Protein AF-A0A0K1DC33-F1 (afdb_monomer_lite)

Radius of gyration: 19.15 Å; chains: 1; bounding box: 40×70×44 Å

Organism: Pseudo-nitzs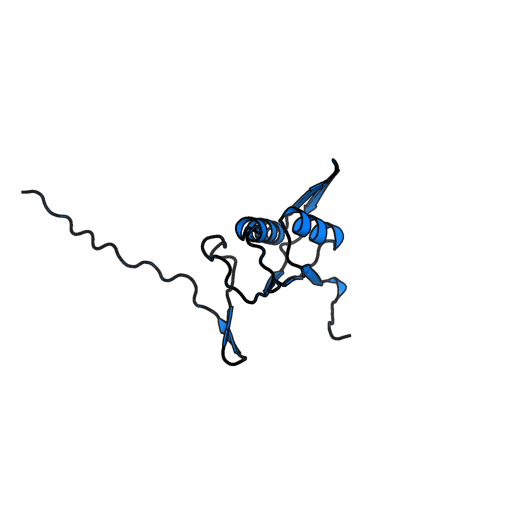chia multiseries (NCBI:txid37319)

Foldseek 3Di:
DPDPCPLQEAEEEDDFLLRLLVSDVVSDHHQEYEYEDDPPPDPPHDLLRVQVSVVCLQVQWGWHDDPNDIDIGGDDRHHYHYDYPDDRDCVSHDPVRDFDWDQDPNDTHTDPDDDDPPDDPPPPPPDD

Structure (mmCIF, N/CA/C/O backbone):
data_AF-A0A0K1DC33-F1
#
_entry.id   AF-A0A0K1DC33-F1
#
loop_
_atom_site.group_PDB
_atom_site.id
_atom_site.type_symbol
_atom_site.label_atom_id
_atom_site.label_alt_id
_atom_site.label_comp_id
_atom_site.label_asym_id
_atom_site.label_entity_id
_atom_site.label_seq_id
_atom_site.pdbx_PDB_ins_code
_atom_site.Cartn_x
_atom_site.Cartn_y
_atom_site.Cartn_z
_atom_site.occupancy
_atom_site.B_iso_or_equiv
_atom_site.auth_seq_id
_atom_site.auth_comp_id
_atom_site.auth_asym_id
_atom_site.auth_atom_id
_atom_site.pdbx_PDB_model_num
ATOM 1 N N . MET A 1 1 ? -14.132 -21.554 -8.155 1.00 49.12 1 MET A N 1
ATOM 2 C CA . MET A 1 1 ? -13.084 -20.615 -7.694 1.00 49.12 1 MET A CA 1
ATOM 3 C C . MET A 1 1 ? -13.809 -19.382 -7.163 1.00 49.12 1 MET A C 1
ATOM 5 O O . MET A 1 1 ? -14.721 -18.939 -7.837 1.00 49.12 1 MET A O 1
ATOM 9 N N . PHE A 1 2 ? -13.527 -18.903 -5.946 1.00 63.97 2 PHE A N 1
ATOM 10 C CA . PHE A 1 2 ? -14.368 -17.920 -5.220 1.00 63.97 2 PHE A CA 1
ATOM 11 C C . PHE A 1 2 ? -14.291 -16.461 -5.733 1.00 63.97 2 PHE A C 1
ATOM 13 O O . PHE A 1 2 ? -14.843 -15.568 -5.097 1.00 63.97 2 PHE A O 1
ATOM 20 N N . PHE A 1 3 ? -13.631 -16.208 -6.867 1.00 70.38 3 PHE A N 1
ATOM 21 C CA . PHE A 1 3 ? -13.472 -14.876 -7.453 1.00 70.38 3 PHE A CA 1
ATOM 22 C C . PHE A 1 3 ? -13.844 -14.912 -8.937 1.00 70.38 3 PHE A C 1
ATOM 24 O O . PHE A 1 3 ? -13.323 -15.748 -9.670 1.00 70.38 3 PHE A O 1
ATOM 31 N N . GLU A 1 4 ? -14.734 -14.011 -9.364 1.00 76.69 4 GLU A N 1
ATOM 32 C CA . GLU A 1 4 ? -15.179 -13.895 -10.764 1.00 76.69 4 GLU A CA 1
ATOM 33 C C . GLU A 1 4 ? -14.085 -13.317 -11.681 1.00 76.69 4 GLU A C 1
ATOM 35 O O . GLU A 1 4 ? -14.036 -13.648 -12.862 1.00 76.69 4 GLU A O 1
ATOM 40 N N . HIS A 1 5 ? -13.166 -12.513 -11.129 1.00 86.56 5 HIS A N 1
ATOM 41 C CA . HIS A 1 5 ? -12.085 -11.846 -11.869 1.00 86.56 5 HIS A CA 1
ATOM 42 C C . HIS A 1 5 ? -10.733 -11.948 -11.135 1.00 86.56 5 HIS A C 1
ATOM 44 O O . HIS A 1 5 ? -10.233 -10.944 -10.628 1.00 86.56 5 HIS A O 1
ATOM 50 N N . PRO A 1 6 ? -10.132 -13.147 -11.019 1.00 85.56 6 PRO A N 1
ATOM 51 C CA . PRO A 1 6 ? -8.869 -13.323 -10.297 1.00 85.56 6 PRO A CA 1
ATOM 52 C C . PRO A 1 6 ? -7.703 -12.562 -10.946 1.00 85.56 6 PRO A C 1
ATOM 54 O O . PRO A 1 6 ? -6.863 -12.025 -10.231 1.00 85.56 6 PRO A O 1
ATOM 57 N N . ASP A 1 7 ? -7.693 -12.439 -12.275 1.00 89.19 7 ASP A N 1
ATOM 58 C CA . ASP A 1 7 ? -6.618 -11.766 -13.015 1.00 89.19 7 ASP A CA 1
ATOM 59 C C . ASP A 1 7 ? -6.615 -10.243 -12.840 1.00 89.19 7 ASP A C 1
ATOM 61 O O . ASP A 1 7 ? -5.608 -9.603 -13.131 1.00 89.19 7 ASP A O 1
ATOM 65 N N . ASP A 1 8 ? -7.708 -9.662 -12.335 1.00 91.69 8 ASP A N 1
ATOM 66 C CA . ASP A 1 8 ? -7.835 -8.231 -12.037 1.00 91.69 8 ASP A CA 1
ATOM 67 C C . ASP A 1 8 ? -7.362 -7.876 -10.614 1.00 91.69 8 ASP A C 1
ATOM 69 O O . ASP A 1 8 ? -7.351 -6.694 -10.243 1.00 91.69 8 ASP A O 1
ATOM 73 N N . VAL A 1 9 ? -6.985 -8.879 -9.809 1.00 92.06 9 VAL A N 1
ATOM 74 C CA . VAL A 1 9 ? -6.653 -8.730 -8.388 1.00 92.06 9 VAL A CA 1
ATOM 75 C C . VAL A 1 9 ? -5.193 -9.094 -8.124 1.00 92.06 9 VAL A C 1
ATOM 77 O O . VAL A 1 9 ? -4.761 -10.221 -8.338 1.00 92.06 9 VAL A O 1
ATOM 80 N N . GLY A 1 10 ? -4.434 -8.142 -7.586 1.00 91.31 10 GLY A N 1
ATOM 81 C CA . GLY A 1 10 ? -3.094 -8.362 -7.051 1.00 91.31 10 GLY A CA 1
ATOM 82 C C . GLY A 1 10 ? -3.127 -8.475 -5.530 1.00 91.31 10 GLY A C 1
ATOM 83 O O . GLY A 1 10 ? -3.661 -7.597 -4.852 1.00 91.31 10 GLY A O 1
ATOM 84 N N . VAL A 1 11 ? -2.534 -9.527 -4.968 1.00 90.38 11 VAL A N 1
ATOM 85 C CA . VAL A 1 11 ? -2.363 -9.666 -3.513 1.00 90.38 11 VAL A CA 1
ATOM 86 C C . VAL A 1 11 ? -0.896 -9.463 -3.173 1.00 90.38 11 VAL A C 1
ATOM 88 O O . VAL A 1 11 ? -0.025 -10.103 -3.756 1.00 90.38 11 VAL A O 1
ATOM 91 N N . ILE A 1 12 ? -0.624 -8.555 -2.239 1.00 87.25 12 ILE A N 1
ATOM 92 C CA . ILE A 1 12 ? 0.731 -8.163 -1.855 1.00 87.25 12 ILE A CA 1
ATOM 93 C C . ILE A 1 12 ? 0.867 -8.294 -0.342 1.00 87.25 12 ILE A C 1
ATOM 95 O O . ILE A 1 12 ? 0.038 -7.803 0.427 1.00 87.25 12 ILE A O 1
ATOM 99 N N . THR A 1 13 ? 1.930 -8.958 0.092 1.00 81.75 13 THR A N 1
ATOM 100 C CA . THR A 1 13 ? 2.301 -9.038 1.505 1.00 81.75 13 THR A CA 1
ATO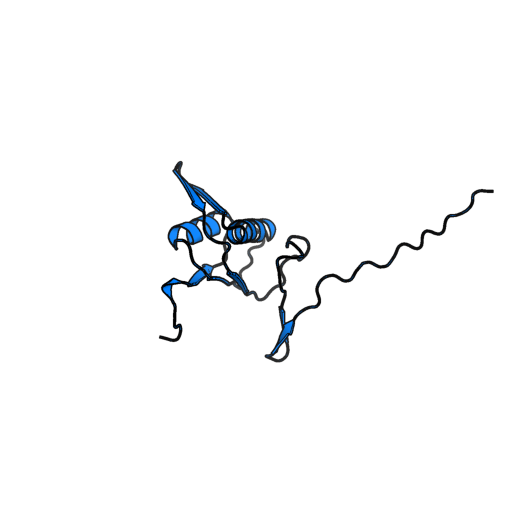M 101 C C . THR A 1 13 ? 3.084 -7.801 1.932 1.00 81.75 13 THR A C 1
ATOM 103 O O . THR A 1 13 ? 3.700 -7.121 1.113 1.00 81.75 13 THR A O 1
ATOM 106 N N . TYR A 1 14 ? 3.093 -7.521 3.232 1.00 75.81 14 TYR A N 1
ATOM 107 C CA . TYR A 1 14 ? 3.913 -6.452 3.797 1.00 75.81 14 TYR A CA 1
ATOM 108 C C . TYR A 1 14 ? 5.405 -6.571 3.430 1.00 75.81 14 TYR A C 1
ATOM 110 O O . TYR A 1 14 ? 5.949 -7.673 3.367 1.00 75.81 14 TYR A O 1
ATOM 118 N N . GLY A 1 15 ? 6.055 -5.426 3.219 1.00 73.69 15 GLY A N 1
ATOM 119 C CA . GLY A 1 15 ? 7.481 -5.307 2.928 1.00 73.69 15 GLY A CA 1
ATOM 120 C C . GLY A 1 15 ? 7.906 -3.842 2.815 1.00 73.69 15 GLY A C 1
ATOM 121 O O . GLY A 1 15 ? 7.077 -2.932 2.904 1.00 73.69 15 GLY A O 1
ATOM 122 N N . ILE A 1 16 ? 9.198 -3.600 2.594 1.00 74.88 16 ILE A N 1
ATOM 123 C CA . ILE A 1 16 ? 9.719 -2.245 2.345 1.00 74.88 16 ILE A CA 1
ATOM 124 C C . ILE A 1 16 ? 9.272 -1.721 0.966 1.00 74.88 16 ILE A C 1
ATOM 126 O O . ILE A 1 16 ? 8.932 -2.505 0.078 1.00 74.88 16 ILE A O 1
ATOM 130 N N . THR A 1 17 ? 9.318 -0.399 0.738 1.00 79.81 17 THR A N 1
ATOM 131 C CA . THR A 1 17 ? 8.862 0.248 -0.518 1.00 79.81 17 THR A CA 1
ATOM 132 C C . THR A 1 17 ? 9.373 -0.445 -1.779 1.00 79.81 17 THR A C 1
ATOM 134 O O . THR A 1 17 ? 8.612 -0.674 -2.714 1.00 79.81 17 THR A O 1
ATOM 137 N N . SER A 1 18 ? 10.655 -0.810 -1.816 1.00 79.81 18 SER A N 1
ATOM 138 C CA . SER A 1 18 ? 11.268 -1.423 -2.996 1.00 79.81 18 SER A CA 1
ATOM 139 C C . SER A 1 18 ? 10.722 -2.826 -3.290 1.00 79.81 18 SER A C 1
ATOM 141 O O . SER A 1 18 ? 10.556 -3.183 -4.459 1.00 79.81 18 SER A O 1
ATOM 143 N N . GLN A 1 19 ? 10.381 -3.601 -2.255 1.00 82.81 19 GLN A N 1
ATOM 144 C CA . GLN A 1 19 ? 9.743 -4.913 -2.387 1.00 82.81 19 GLN A CA 1
ATOM 145 C C . GLN A 1 19 ? 8.295 -4.777 -2.855 1.00 82.81 19 GLN A C 1
ATOM 147 O O . GLN A 1 19 ? 7.877 -5.514 -3.746 1.00 82.81 19 GLN A O 1
ATOM 152 N N . ILE A 1 20 ? 7.555 -3.803 -2.318 1.00 83.69 20 ILE A N 1
ATOM 153 C CA . ILE A 1 20 ? 6.180 -3.513 -2.744 1.00 83.69 20 ILE A CA 1
ATOM 154 C C . ILE A 1 20 ? 6.165 -3.094 -4.216 1.00 83.69 20 ILE A C 1
ATOM 156 O O . ILE A 1 20 ? 5.451 -3.699 -5.011 1.00 83.69 20 ILE A O 1
ATOM 160 N N . ASN A 1 21 ? 7.004 -2.131 -4.608 1.00 85.50 21 ASN A N 1
ATOM 161 C CA . ASN A 1 21 ? 7.092 -1.678 -5.998 1.00 85.50 21 ASN A CA 1
ATOM 162 C C . ASN A 1 21 ? 7.481 -2.825 -6.935 1.00 85.50 21 ASN A C 1
ATOM 164 O O . ASN A 1 21 ? 6.885 -2.980 -7.996 1.00 85.50 21 ASN A O 1
ATOM 168 N N . SER A 1 22 ? 8.444 -3.658 -6.530 1.00 85.38 22 SER A N 1
ATOM 169 C CA . SER A 1 22 ? 8.845 -4.830 -7.314 1.00 85.38 22 SER A CA 1
ATOM 170 C C . SER A 1 22 ? 7.713 -5.839 -7.464 1.00 85.38 22 SER A C 1
ATOM 172 O O . SER A 1 22 ? 7.524 -6.372 -8.551 1.00 85.38 22 SER A O 1
ATOM 174 N N . SER A 1 23 ? 6.947 -6.072 -6.398 1.00 86.44 23 SER A N 1
ATOM 175 C CA . SER A 1 23 ? 5.807 -6.991 -6.415 1.00 86.44 23 SER A CA 1
ATOM 176 C C . SER A 1 23 ? 4.708 -6.485 -7.341 1.00 86.44 23 SER A C 1
ATOM 178 O O . SER A 1 23 ? 4.195 -7.256 -8.139 1.00 86.44 23 SER A O 1
ATOM 180 N N . ILE A 1 24 ? 4.389 -5.188 -7.293 1.00 85.56 24 ILE A N 1
ATOM 181 C CA . ILE A 1 24 ? 3.363 -4.602 -8.162 1.00 85.56 24 ILE A CA 1
ATOM 182 C C . ILE A 1 24 ? 3.785 -4.668 -9.630 1.00 85.56 24 ILE A C 1
ATOM 184 O O . ILE A 1 24 ? 2.996 -5.055 -10.482 1.00 85.56 24 ILE A O 1
ATOM 188 N N . VAL A 1 25 ? 5.042 -4.333 -9.918 1.00 85.81 25 VAL A N 1
ATOM 189 C CA . VAL A 1 25 ? 5.598 -4.416 -11.272 1.00 85.81 25 VAL A CA 1
ATOM 190 C C . VAL A 1 25 ? 5.536 -5.845 -11.813 1.00 85.81 25 VAL A C 1
ATOM 192 O O . VAL A 1 25 ? 5.110 -6.047 -12.944 1.00 85.81 25 VAL A O 1
ATOM 195 N N . ASN A 1 26 ? 5.911 -6.833 -10.997 1.00 86.25 26 ASN A N 1
ATOM 196 C CA . ASN A 1 26 ? 5.900 -8.242 -11.393 1.00 86.25 26 ASN A CA 1
ATOM 197 C C . ASN A 1 26 ? 4.484 -8.823 -11.528 1.00 86.25 26 ASN A C 1
ATOM 199 O O . ASN A 1 26 ? 4.297 -9.775 -12.277 1.00 86.25 26 ASN A O 1
ATOM 203 N N . LEU A 1 27 ? 3.506 -8.292 -10.788 1.00 86.75 27 LEU A N 1
ATOM 204 C CA . LEU A 1 27 ? 2.105 -8.703 -10.896 1.00 86.75 27 LEU A CA 1
ATOM 205 C C . LEU A 1 27 ? 1.435 -8.174 -12.167 1.00 86.75 27 LEU A C 1
ATOM 207 O O . LEU A 1 27 ? 0.350 -8.652 -12.480 1.00 86.75 27 LEU A O 1
ATOM 211 N N . GLU A 1 28 ? 2.068 -7.234 -12.879 1.00 85.12 28 GLU A N 1
ATOM 212 C CA . GLU A 1 28 ? 1.463 -6.400 -13.923 1.00 85.12 28 GLU A CA 1
ATOM 213 C C . GLU A 1 28 ? 0.343 -5.490 -13.376 1.00 85.12 28 GLU A C 1
ATOM 215 O O . GLU A 1 28 ? -0.155 -5.700 -12.268 1.00 85.12 28 GLU A O 1
ATOM 220 N N . PRO A 1 29 ? -0.074 -4.441 -14.111 1.00 89.81 29 PRO A N 1
ATOM 221 C CA . PRO A 1 29 ? -1.192 -3.598 -13.699 1.00 89.81 29 PRO A CA 1
ATOM 222 C C . PRO A 1 29 ? -2.473 -4.385 -13.375 1.00 89.81 29 PRO A C 1
ATOM 224 O O . PRO A 1 29 ? -3.022 -5.090 -14.221 1.00 89.81 29 PRO A O 1
ATOM 227 N N . LYS A 1 30 ? -2.982 -4.215 -12.151 1.00 93.25 30 LYS A N 1
ATOM 228 C CA . LYS A 1 30 ? -4.256 -4.762 -11.662 1.00 93.25 30 LYS A CA 1
ATOM 229 C C . LYS A 1 30 ? -5.235 -3.652 -11.313 1.00 93.25 30 LYS A C 1
ATOM 231 O O . LYS A 1 30 ? -4.833 -2.561 -10.916 1.00 93.25 30 LYS A O 1
ATOM 236 N N . LYS A 1 31 ? -6.534 -3.955 -11.391 1.00 93.69 31 LYS A N 1
ATOM 237 C CA . LYS A 1 31 ? -7.611 -3.024 -11.005 1.00 93.69 31 LYS A CA 1
ATOM 238 C C . LYS A 1 31 ? -7.753 -2.917 -9.489 1.00 93.69 31 LYS A C 1
ATOM 240 O O . LYS A 1 31 ? -8.142 -1.867 -8.976 1.00 93.69 31 LYS A O 1
ATOM 245 N N . LEU A 1 32 ? -7.448 -3.998 -8.770 1.00 93.62 32 LEU A N 1
ATOM 246 C CA . LEU A 1 32 ? -7.519 -4.075 -7.316 1.00 93.62 32 LEU A CA 1
ATOM 247 C C . LEU A 1 32 ? -6.214 -4.629 -6.743 1.00 93.62 32 LEU A C 1
ATOM 249 O O . LEU A 1 32 ? -5.798 -5.724 -7.101 1.00 93.62 32 LEU A O 1
ATOM 253 N N . TYR A 1 33 ? -5.633 -3.917 -5.781 1.00 92.81 33 TYR A N 1
ATOM 254 C CA . TYR A 1 33 ? -4.567 -4.433 -4.931 1.00 92.81 33 TYR A CA 1
ATOM 255 C C . TYR A 1 33 ? -5.058 -4.622 -3.500 1.00 92.81 33 TYR A C 1
ATOM 257 O O . TYR A 1 33 ? -5.620 -3.710 -2.885 1.00 92.81 33 TYR A O 1
ATOM 265 N N . ILE A 1 34 ? -4.812 -5.809 -2.957 1.00 92.19 34 ILE A N 1
ATOM 266 C CA . ILE A 1 34 ? -5.075 -6.153 -1.564 1.00 92.19 34 ILE A CA 1
ATOM 267 C C . ILE A 1 34 ? -3.732 -6.279 -0.857 1.00 92.19 34 ILE A C 1
ATOM 269 O O . ILE A 1 34 ? -2.902 -7.106 -1.229 1.00 92.19 34 ILE A O 1
ATOM 273 N N . ILE A 1 35 ? -3.527 -5.452 0.163 1.00 89.25 35 ILE A N 1
ATOM 274 C CA . ILE A 1 35 ? -2.307 -5.429 0.964 1.00 89.25 35 ILE A CA 1
ATOM 275 C C . ILE A 1 35 ? -2.637 -5.961 2.348 1.00 89.25 35 ILE A C 1
ATOM 277 O O . ILE A 1 35 ? -3.408 -5.337 3.082 1.00 89.25 35 ILE A O 1
ATOM 281 N N . ASP A 1 36 ? -2.051 -7.102 2.700 1.00 86.38 36 ASP A N 1
ATOM 282 C CA . ASP A 1 36 ? -2.211 -7.696 4.025 1.00 86.38 36 ASP A CA 1
ATOM 283 C C . ASP A 1 36 ? -1.016 -7.352 4.923 1.00 86.38 36 ASP A C 1
ATOM 285 O O . ASP A 1 36 ? 0.111 -7.831 4.744 1.00 86.38 36 ASP A O 1
ATOM 289 N N . LEU A 1 37 ? -1.275 -6.483 5.898 1.00 81.69 37 LEU A N 1
ATOM 290 C CA . LEU A 1 37 ? -0.344 -6.128 6.954 1.00 81.69 37 LEU A CA 1
ATOM 291 C C . LEU A 1 37 ? -0.381 -7.225 8.016 1.00 81.69 37 LEU A C 1
ATOM 293 O O . LEU A 1 37 ? -1.183 -7.205 8.961 1.00 81.69 37 LEU A O 1
ATOM 297 N N . THR A 1 38 ? 0.507 -8.202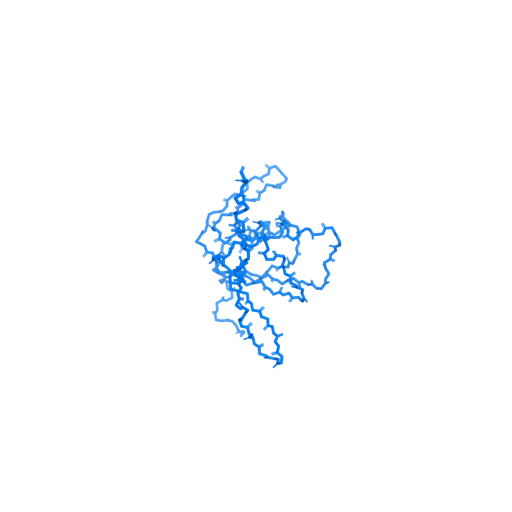 7.839 1.00 71.94 38 THR A N 1
ATOM 298 C CA . THR A 1 38 ? 0.692 -9.287 8.804 1.00 71.94 38 THR A CA 1
ATOM 299 C C . THR A 1 38 ? 1.034 -8.737 10.198 1.00 71.94 38 THR A C 1
ATOM 301 O O . THR A 1 38 ? 1.437 -7.587 10.372 1.00 71.94 38 THR A O 1
ATOM 304 N N . ARG A 1 39 ? 0.870 -9.561 11.242 1.00 64.81 39 ARG A N 1
ATOM 305 C CA . ARG A 1 39 ? 1.158 -9.163 12.638 1.00 64.81 39 ARG A CA 1
ATOM 306 C C . ARG A 1 39 ? 2.641 -8.874 12.905 1.00 64.81 39 ARG A C 1
ATOM 308 O O . ARG A 1 39 ? 2.958 -8.332 13.959 1.00 64.81 39 ARG A O 1
ATOM 315 N N . ALA A 1 40 ? 3.526 -9.240 11.981 1.00 54.97 40 ALA A N 1
ATOM 316 C CA . ALA A 1 40 ? 4.960 -9.032 12.081 1.00 54.97 40 ALA A CA 1
ATOM 317 C C . ALA A 1 40 ? 5.330 -7.641 11.547 1.00 54.97 40 ALA A C 1
ATOM 319 O O . ALA A 1 40 ? 5.868 -7.502 10.454 1.00 54.97 40 ALA A O 1
ATOM 320 N N . VAL A 1 41 ? 5.024 -6.598 12.318 1.00 55.59 41 VAL A N 1
ATOM 321 C CA . VAL A 1 41 ? 5.677 -5.300 12.120 1.00 55.59 41 VAL A CA 1
ATOM 322 C C . VAL A 1 41 ? 7.027 -5.412 12.804 1.00 55.59 41 VAL A C 1
ATOM 324 O O . VAL A 1 41 ? 7.090 -5.402 14.035 1.00 55.59 41 VAL A O 1
ATOM 327 N N . SER A 1 42 ? 8.103 -5.592 12.039 1.00 54.06 42 SER A N 1
ATOM 328 C CA . SER A 1 42 ? 9.428 -5.439 12.628 1.00 54.06 42 SER A CA 1
ATOM 329 C C . SER A 1 42 ? 9.604 -3.964 13.005 1.00 54.06 42 SER A C 1
ATOM 331 O O . SER A 1 42 ? 9.088 -3.072 12.330 1.00 54.06 42 SER A O 1
ATOM 333 N N . SER A 1 43 ? 10.321 -3.674 14.090 1.00 52.41 43 SER A N 1
ATOM 334 C CA . SER A 1 43 ? 10.585 -2.301 14.552 1.00 52.41 43 SER A CA 1
ATOM 335 C C . SER A 1 43 ? 11.307 -1.418 13.521 1.00 52.41 43 SER A C 1
ATOM 337 O O . SER A 1 43 ? 11.415 -0.213 13.731 1.00 52.41 43 SER A O 1
ATOM 339 N N . ASN A 1 44 ? 11.799 -2.011 12.429 1.00 50.00 44 ASN A N 1
ATOM 340 C CA . ASN A 1 44 ? 12.520 -1.340 11.353 1.00 50.00 44 ASN A CA 1
ATOM 341 C C . ASN A 1 44 ? 11.645 -1.012 10.137 1.00 50.00 44 ASN A C 1
ATOM 343 O O . ASN A 1 44 ? 12.097 -0.285 9.252 1.00 50.00 44 ASN A O 1
ATOM 347 N N . ASP A 1 45 ? 10.411 -1.515 10.071 1.00 61.81 45 ASP A N 1
ATOM 348 C CA . ASP A 1 45 ? 9.549 -1.241 8.930 1.00 61.81 45 ASP A CA 1
ATOM 349 C C . ASP A 1 45 ? 8.785 0.068 9.154 1.00 61.81 45 ASP A C 1
ATOM 351 O O . ASP A 1 45 ? 7.827 0.138 9.930 1.00 61.81 45 ASP A O 1
ATOM 355 N N . SER A 1 46 ? 9.229 1.131 8.482 1.00 72.06 46 SER A N 1
ATOM 356 C CA . SER A 1 46 ? 8.595 2.442 8.603 1.00 72.06 46 SER A CA 1
ATOM 357 C C . SER A 1 46 ? 7.244 2.451 7.875 1.00 72.06 46 SER A C 1
ATOM 359 O O . SER A 1 46 ? 7.120 2.072 6.703 1.00 72.06 46 SER A O 1
ATOM 361 N N . GLN A 1 47 ? 6.195 2.892 8.571 1.00 80.69 47 GLN A N 1
ATOM 362 C CA . GLN A 1 47 ? 4.867 3.050 7.972 1.00 80.69 47 GLN A CA 1
ATOM 363 C C . GLN A 1 47 ? 4.894 4.084 6.839 1.00 80.69 47 GLN A C 1
ATOM 365 O O . GLN A 1 47 ? 4.092 4.012 5.911 1.00 80.69 47 GLN A O 1
ATOM 370 N N . GLU A 1 48 ? 5.834 5.023 6.901 1.00 84.06 48 GLU A N 1
ATOM 371 C CA . GLU A 1 48 ? 6.136 6.026 5.890 1.00 84.06 48 GLU A CA 1
ATOM 372 C C . GLU A 1 48 ? 6.471 5.379 4.541 1.00 84.06 48 GLU A C 1
ATOM 374 O O . GLU A 1 48 ? 5.914 5.775 3.516 1.00 84.06 48 GLU A O 1
ATOM 379 N N . TYR A 1 49 ? 7.325 4.350 4.535 1.00 81.62 49 TYR A N 1
ATOM 380 C CA . TYR A 1 49 ? 7.722 3.635 3.320 1.00 81.62 49 TYR A CA 1
ATOM 381 C C . TYR A 1 49 ? 6.559 2.862 2.697 1.00 81.62 49 TYR A C 1
ATOM 383 O O . TYR A 1 49 ? 6.338 2.950 1.483 1.00 81.62 49 TYR A O 1
ATOM 391 N N . LEU A 1 50 ? 5.781 2.154 3.521 1.00 84.56 50 LEU A N 1
ATOM 392 C CA . LEU A 1 50 ? 4.561 1.482 3.074 1.00 84.56 50 LEU A CA 1
ATOM 393 C C . LEU A 1 50 ? 3.597 2.489 2.439 1.00 84.56 50 LEU A C 1
ATOM 395 O O . LEU A 1 50 ? 3.140 2.293 1.316 1.00 84.56 50 LEU A O 1
ATOM 399 N N . ILE A 1 51 ? 3.286 3.570 3.154 1.00 87.94 51 ILE A N 1
ATOM 400 C CA . ILE A 1 51 ? 2.294 4.551 2.712 1.00 87.94 51 ILE A CA 1
ATOM 401 C C . ILE A 1 51 ? 2.761 5.252 1.438 1.00 87.94 51 ILE A C 1
ATOM 403 O O . ILE A 1 51 ? 1.966 5.396 0.515 1.00 87.94 51 ILE A O 1
ATOM 407 N N . SER A 1 52 ? 4.044 5.601 1.330 1.00 87.31 52 SER A N 1
ATOM 408 C CA . SER A 1 52 ? 4.601 6.180 0.106 1.00 87.31 52 SER A CA 1
ATOM 409 C C . SER A 1 52 ? 4.451 5.242 -1.097 1.00 87.31 52 SER A C 1
ATOM 411 O O . SER A 1 52 ? 3.969 5.677 -2.142 1.00 87.31 52 SER A O 1
ATOM 413 N N . ALA A 1 53 ? 4.786 3.955 -0.948 1.00 86.69 53 ALA A N 1
ATOM 414 C CA . ALA A 1 53 ? 4.640 2.966 -2.020 1.00 86.69 53 ALA A CA 1
ATOM 415 C C . 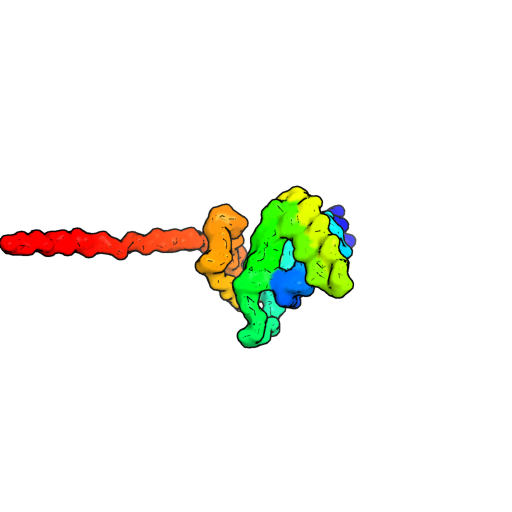ALA A 1 53 ? 3.177 2.832 -2.466 1.00 86.69 53 ALA A C 1
ATOM 417 O O . ALA A 1 53 ? 2.853 2.828 -3.655 1.00 86.69 53 ALA A O 1
ATOM 418 N N . VAL A 1 54 ? 2.280 2.763 -1.485 1.00 89.38 54 VAL A N 1
ATOM 419 C CA . VAL A 1 54 ? 0.851 2.583 -1.706 1.00 89.38 54 VAL A CA 1
ATOM 420 C C . VAL A 1 54 ? 0.203 3.813 -2.335 1.00 89.38 54 VAL A C 1
ATOM 422 O O . VAL A 1 54 ? -0.639 3.669 -3.219 1.00 89.38 54 VAL A O 1
ATOM 425 N N . GLU A 1 55 ? 0.578 5.023 -1.924 1.00 90.12 55 GLU A N 1
ATOM 426 C CA . GLU A 1 55 ? 0.049 6.241 -2.538 1.00 90.12 55 GLU A CA 1
ATOM 427 C C . GLU A 1 55 ? 0.571 6.443 -3.961 1.00 90.12 55 GLU A C 1
ATOM 429 O O . GLU A 1 55 ? -0.216 6.832 -4.822 1.00 90.12 55 GLU A O 1
ATOM 434 N N . SER A 1 56 ? 1.832 6.102 -4.242 1.00 89.31 56 SER A N 1
ATOM 435 C CA . SER A 1 56 ? 2.352 6.073 -5.616 1.00 89.31 56 SER A CA 1
ATOM 436 C C . SER A 1 56 ? 1.571 5.086 -6.485 1.00 89.31 56 SER A C 1
ATOM 438 O O . SER A 1 56 ? 1.055 5.471 -7.534 1.00 89.31 56 SER A O 1
ATOM 440 N N . CYS A 1 57 ? 1.361 3.858 -5.996 1.00 90.62 57 CYS A N 1
ATOM 441 C CA . CYS A 1 57 ? 0.509 2.872 -6.664 1.00 90.62 57 CYS A CA 1
ATOM 442 C C . CYS A 1 57 ? -0.893 3.427 -6.939 1.00 90.62 57 CYS A C 1
ATOM 444 O O . CYS A 1 57 ? -1.379 3.352 -8.064 1.00 90.62 57 CYS A O 1
ATOM 446 N N . LYS A 1 58 ? -1.513 4.076 -5.947 1.00 92.12 58 LYS A N 1
ATOM 447 C CA . LYS A 1 58 ? -2.846 4.673 -6.080 1.00 92.12 58 LYS A CA 1
ATOM 448 C C . LYS A 1 58 ? -2.908 5.837 -7.066 1.00 92.12 58 LYS A C 1
ATOM 450 O O . LYS A 1 58 ? -3.977 6.109 -7.599 1.00 92.12 58 LYS A O 1
ATOM 455 N N . ASN A 1 59 ? -1.791 6.516 -7.314 1.00 91.75 59 ASN A N 1
ATOM 456 C CA . ASN A 1 59 ? -1.692 7.535 -8.358 1.00 91.75 59 ASN A CA 1
ATOM 457 C C . ASN A 1 59 ? -1.614 6.924 -9.769 1.00 91.75 59 ASN A C 1
ATOM 459 O O . ASN A 1 59 ? -1.658 7.672 -10.739 1.00 91.75 59 ASN A O 1
ATOM 463 N N . GLY A 1 60 ? -1.481 5.598 -9.891 1.00 89.50 60 GLY A N 1
ATOM 464 C CA . GLY A 1 60 ? -1.287 4.916 -11.169 1.00 89.50 60 GLY A CA 1
ATOM 465 C C . GLY A 1 60 ? 0.160 4.945 -11.664 1.00 89.50 60 GLY A C 1
ATOM 466 O O . GLY A 1 60 ? 0.413 4.643 -12.825 1.00 89.50 60 GLY A O 1
ATOM 467 N N . MET A 1 61 ? 1.123 5.310 -10.810 1.00 86.62 61 MET A N 1
ATOM 468 C CA . MET A 1 61 ? 2.533 5.447 -11.184 1.00 86.62 61 MET A CA 1
ATOM 469 C C . MET A 1 61 ? 3.417 4.636 -10.249 1.00 86.62 61 MET A C 1
ATOM 471 O O . MET A 1 61 ? 3.446 4.884 -9.043 1.00 86.62 61 MET A O 1
ATOM 475 N N . ILE A 1 62 ? 4.189 3.701 -10.800 1.00 84.62 62 ILE A N 1
ATOM 476 C CA . ILE A 1 62 ? 5.162 2.939 -10.016 1.00 84.62 62 ILE A CA 1
ATOM 477 C C . ILE A 1 62 ? 6.468 2.835 -10.769 1.00 84.62 62 ILE A C 1
ATOM 479 O O . ILE A 1 62 ? 6.505 2.412 -11.920 1.00 84.62 62 ILE A O 1
ATOM 483 N N . SER A 1 63 ? 7.544 3.160 -10.065 1.00 77.88 63 SER A N 1
ATOM 484 C CA . SER A 1 63 ? 8.903 2.970 -10.543 1.00 77.88 63 SER A CA 1
ATOM 485 C C . SER A 1 63 ? 9.628 1.980 -9.639 1.00 77.88 63 SER A C 1
ATOM 487 O O . SER A 1 63 ? 9.647 2.112 -8.409 1.00 77.88 63 SER A O 1
ATOM 489 N N . LYS A 1 64 ? 10.240 0.980 -10.265 1.00 76.69 64 LYS A N 1
ATOM 490 C CA . LYS A 1 64 ? 11.211 0.073 -9.662 1.00 76.69 64 LYS A CA 1
ATOM 491 C C . LYS A 1 64 ? 12.577 0.432 -10.235 1.00 76.69 64 LYS A C 1
ATOM 493 O O . LYS A 1 64 ? 12.766 0.404 -11.446 1.00 76.69 64 LYS A O 1
ATOM 498 N N . MET A 1 65 ? 13.521 0.747 -9.355 1.00 68.56 65 MET A N 1
ATOM 499 C CA . MET A 1 65 ? 14.937 0.863 -9.695 1.00 68.56 65 MET A CA 1
ATOM 500 C C . MET A 1 65 ? 15.681 -0.159 -8.848 1.00 68.56 65 MET A C 1
ATOM 502 O O . MET A 1 65 ? 15.936 0.080 -7.671 1.00 68.56 65 MET A O 1
ATOM 506 N N . MET A 1 66 ? 15.945 -1.333 -9.413 1.00 65.31 66 MET A N 1
ATOM 507 C CA . MET A 1 66 ? 16.690 -2.397 -8.737 1.00 65.31 66 MET A CA 1
ATOM 508 C C . MET A 1 66 ? 17.693 -2.987 -9.724 1.00 65.31 66 MET A C 1
ATOM 510 O O . MET A 1 66 ? 17.361 -3.189 -10.885 1.00 65.31 66 MET A O 1
ATOM 514 N N . TYR A 1 67 ? 18.911 -3.267 -9.254 1.00 59.28 67 TYR A N 1
ATOM 515 C CA . TYR A 1 67 ? 19.968 -3.921 -10.041 1.00 59.28 67 TYR A CA 1
ATOM 516 C C . TYR A 1 67 ? 20.365 -3.198 -11.344 1.00 59.28 67 TYR A C 1
ATOM 518 O O . TYR A 1 67 ? 20.740 -3.838 -12.317 1.00 59.28 67 TYR A O 1
ATOM 526 N N . GLY A 1 68 ? 20.300 -1.862 -11.371 1.00 64.12 68 GLY A N 1
ATOM 527 C CA . GLY A 1 68 ? 20.665 -1.070 -12.556 1.00 64.12 68 GLY A CA 1
ATOM 528 C C . GLY A 1 68 ? 19.597 -1.040 -13.654 1.00 64.12 68 GLY A C 1
ATOM 529 O O . GLY A 1 68 ? 19.761 -0.319 -14.634 1.00 64.12 68 GLY A O 1
ATOM 530 N N . GLU A 1 69 ? 18.479 -1.744 -13.465 1.00 66.19 69 GLU A N 1
ATOM 531 C CA . GLU A 1 69 ? 17.328 -1.718 -14.360 1.00 66.19 69 GLU A CA 1
ATOM 532 C C . GLU A 1 69 ? 16.228 -0.826 -13.770 1.00 66.19 69 GLU A C 1
ATOM 534 O O . GLU A 1 69 ? 15.772 -1.003 -12.633 1.00 66.19 69 GLU A O 1
ATOM 539 N N . GLY A 1 70 ? 15.832 0.185 -14.546 1.00 72.50 70 GLY A N 1
ATOM 540 C CA . GLY A 1 70 ? 14.744 1.097 -14.220 1.00 72.50 70 GLY A CA 1
ATOM 541 C C . GLY A 1 70 ? 13.502 0.730 -15.016 1.00 72.50 70 GLY A C 1
ATOM 542 O O . GLY A 1 70 ? 13.457 0.967 -16.219 1.00 72.50 70 GLY A O 1
ATOM 543 N N . LEU A 1 71 ? 12.484 0.195 -14.346 1.00 80.00 71 LEU A N 1
ATOM 544 C CA . LEU A 1 71 ? 11.179 -0.050 -14.951 1.00 80.00 71 LEU A CA 1
ATOM 545 C C . LEU A 1 71 ? 10.154 0.871 -14.300 1.00 80.00 71 LEU A C 1
ATOM 547 O O . LEU A 1 71 ? 9.964 0.849 -13.083 1.00 80.00 71 LEU A O 1
ATOM 551 N N . SER A 1 72 ? 9.507 1.695 -15.119 1.00 81.81 72 SER A N 1
ATOM 552 C CA . SER A 1 72 ? 8.392 2.535 -14.692 1.00 81.81 72 SER A CA 1
ATOM 553 C C . SER A 1 72 ? 7.137 2.117 -15.432 1.00 81.81 72 SER A C 1
ATOM 555 O O . SER A 1 72 ? 7.149 1.981 -16.652 1.00 81.81 72 SER A O 1
ATOM 557 N N . ILE A 1 73 ? 6.067 1.909 -14.676 1.00 84.25 73 ILE A N 1
ATOM 558 C CA . ILE A 1 73 ? 4.763 1.515 -15.188 1.00 84.25 73 ILE A CA 1
ATOM 559 C C . ILE A 1 73 ? 3.784 2.649 -14.915 1.00 84.25 73 ILE A C 1
ATOM 561 O O . ILE A 1 73 ? 3.740 3.203 -13.811 1.00 84.25 73 ILE A O 1
ATOM 565 N N . LEU A 1 74 ? 2.993 2.956 -15.938 1.00 88.19 74 LEU A N 1
ATOM 566 C CA . LEU A 1 74 ? 1.820 3.807 -15.844 1.00 88.19 74 LEU A CA 1
ATOM 567 C C . LEU A 1 74 ? 0.578 2.924 -15.989 1.00 88.19 74 LEU A C 1
ATOM 569 O O . LEU A 1 74 ? 0.505 2.104 -16.903 1.00 88.19 74 LEU A O 1
ATOM 573 N N . MET A 1 75 ? -0.379 3.081 -15.085 1.00 90.44 75 MET A N 1
ATOM 574 C CA . MET A 1 75 ? -1.645 2.352 -15.089 1.00 90.44 75 MET A CA 1
ATOM 575 C C . MET A 1 75 ? -2.794 3.266 -14.673 1.00 90.44 75 MET A C 1
ATOM 577 O O . MET A 1 75 ? -2.576 4.328 -14.086 1.00 90.44 75 MET A O 1
ATOM 581 N N . GLU A 1 76 ? -4.029 2.848 -14.947 1.00 92.06 76 GLU A N 1
ATOM 582 C CA . GLU A 1 76 ? -5.187 3.516 -14.357 1.00 92.06 76 GLU A CA 1
ATOM 583 C C . GLU A 1 76 ? -5.117 3.435 -12.822 1.00 92.06 76 GLU A C 1
ATOM 585 O O . GLU A 1 76 ? -4.743 2.384 -12.295 1.00 92.06 76 GLU A O 1
ATOM 590 N N . PRO A 1 77 ? -5.464 4.513 -12.090 1.00 94.12 77 PRO A N 1
ATOM 591 C CA . PRO A 1 77 ? -5.468 4.527 -10.629 1.00 94.12 77 PRO A CA 1
ATOM 592 C C . PRO A 1 77 ? -6.232 3.331 -10.031 1.00 94.12 77 PRO A C 1
ATOM 594 O O . PRO A 1 77 ? -7.464 3.288 -10.112 1.00 94.12 77 PRO A O 1
ATOM 597 N N . PRO A 1 78 ? -5.543 2.367 -9.394 1.00 94.56 78 PRO A N 1
ATOM 598 C CA . PRO A 1 78 ? -6.183 1.149 -8.936 1.00 94.56 78 PRO A CA 1
ATOM 599 C C . PRO A 1 78 ? -6.931 1.362 -7.619 1.00 94.56 78 PRO A C 1
ATOM 601 O O . PRO A 1 78 ? -6.648 2.263 -6.815 1.00 94.56 78 PRO A O 1
ATOM 604 N N . HIS A 1 79 ? -7.872 0.465 -7.333 1.00 94.75 79 HIS A N 1
ATOM 605 C CA . HIS A 1 79 ? -8.416 0.329 -5.992 1.00 94.75 79 HIS A CA 1
ATOM 606 C C . HIS A 1 79 ? -7.403 -0.362 -5.086 1.00 94.75 79 HIS A C 1
ATOM 608 O O . HIS A 1 79 ? -6.808 -1.370 -5.447 1.00 94.75 79 HIS A O 1
ATOM 614 N N . ILE A 1 80 ? -7.219 0.178 -3.881 1.00 93.06 80 ILE A N 1
ATOM 615 C CA . ILE A 1 80 ? -6.313 -0.400 -2.889 1.00 93.06 80 ILE A CA 1
ATOM 616 C C . ILE A 1 80 ? -7.072 -0.635 -1.594 1.00 93.06 80 ILE A C 1
ATOM 618 O O . ILE A 1 80 ? -7.667 0.294 -1.035 1.00 93.06 80 ILE A O 1
ATOM 622 N N . VAL A 1 81 ? -7.013 -1.874 -1.114 1.00 93.25 81 VAL A N 1
ATOM 623 C CA . VAL A 1 81 ? -7.533 -2.302 0.183 1.00 93.25 81 VAL A CA 1
ATOM 624 C C . VAL A 1 81 ? -6.353 -2.701 1.051 1.00 93.25 81 VAL A C 1
ATOM 626 O O . VAL A 1 81 ? -5.611 -3.614 0.712 1.00 93.25 81 VAL A O 1
ATOM 629 N N . ILE A 1 82 ? -6.191 -2.020 2.183 1.00 89.94 82 ILE A N 1
ATOM 630 C CA . ILE A 1 82 ? -5.175 -2.360 3.177 1.00 89.94 82 ILE A CA 1
ATOM 631 C C . ILE A 1 82 ? -5.882 -2.997 4.366 1.00 89.94 82 ILE A C 1
ATOM 633 O O . ILE A 1 82 ? -6.774 -2.386 4.962 1.00 89.94 82 ILE A O 1
ATOM 637 N N . MET A 1 83 ? -5.487 -4.216 4.702 1.00 89.38 83 MET A N 1
ATOM 638 C CA . MET A 1 83 ? -5.966 -4.954 5.865 1.00 89.38 83 MET A CA 1
ATOM 639 C C . MET A 1 83 ? -4.834 -5.054 6.873 1.00 89.38 83 MET A C 1
ATOM 641 O O . MET A 1 83 ? -3.677 -5.170 6.495 1.00 89.38 83 MET A O 1
ATOM 645 N N . GLY A 1 84 ? -5.149 -4.974 8.160 1.00 86.31 84 GLY A N 1
ATOM 646 C CA . GLY A 1 84 ? -4.124 -5.045 9.188 1.00 86.31 84 GLY A CA 1
ATOM 647 C C . GLY A 1 84 ? -4.703 -5.186 10.580 1.00 86.31 84 GLY A C 1
ATOM 648 O O . GLY A 1 84 ? -5.849 -4.822 10.845 1.00 86.31 84 GLY A O 1
ATOM 649 N N . ASN A 1 85 ? -3.878 -5.714 11.480 1.00 83.12 85 ASN A N 1
ATOM 650 C CA . ASN A 1 85 ? -4.225 -5.873 12.895 1.00 83.12 85 ASN A CA 1
ATOM 651 C C . ASN A 1 85 ? -3.858 -4.643 13.745 1.00 83.12 85 ASN A C 1
ATOM 653 O O . ASN A 1 85 ? -4.170 -4.600 14.933 1.00 83.12 85 ASN A O 1
ATOM 657 N N . TYR A 1 86 ? -3.202 -3.650 13.147 1.00 81.56 86 TYR A N 1
ATOM 658 C CA . TYR A 1 86 ? -2.786 -2.407 13.783 1.00 81.56 86 TYR A CA 1
ATOM 659 C C . TYR A 1 86 ? -3.239 -1.206 12.954 1.00 81.56 86 TYR A C 1
ATOM 661 O O . TYR A 1 86 ? -3.586 -1.315 11.778 1.00 81.56 86 TYR A O 1
ATOM 669 N N . GLU A 1 87 ? -3.267 -0.042 13.593 1.00 80.19 87 GLU A N 1
ATOM 670 C CA . GLU A 1 87 ? -3.670 1.198 12.947 1.00 80.19 87 GLU A CA 1
ATOM 671 C C . GLU A 1 87 ? -2.470 1.854 12.256 1.00 80.19 87 GLU A C 1
ATOM 673 O O . GLU A 1 87 ? -1.429 2.081 12.875 1.00 80.19 87 GLU A O 1
ATOM 678 N N . LEU A 1 88 ? -2.624 2.180 10.970 1.00 81.12 88 LEU A N 1
ATOM 679 C CA . LEU A 1 88 ? -1.669 3.028 10.262 1.00 81.12 88 LEU A CA 1
ATOM 680 C C . LEU A 1 88 ? -1.737 4.458 10.799 1.00 81.12 88 LEU A C 1
ATOM 682 O O . LEU A 1 88 ? -2.820 4.989 11.072 1.00 81.12 88 LEU A O 1
ATOM 686 N N . ASN A 1 89 ? -0.582 5.111 10.894 1.00 84.06 89 ASN A N 1
ATOM 687 C CA . ASN A 1 89 ? -0.487 6.505 11.282 1.00 84.06 89 ASN A CA 1
ATOM 688 C C . ASN A 1 89 ? -1.241 7.385 10.275 1.00 84.06 89 ASN A C 1
ATOM 690 O O . ASN A 1 89 ? -0.765 7.711 9.190 1.00 84.06 89 ASN A O 1
ATOM 694 N N . ARG A 1 90 ? -2.434 7.829 10.676 1.00 81.50 90 ARG A N 1
ATOM 695 C CA . ARG A 1 90 ? -3.342 8.625 9.838 1.00 81.50 90 ARG A CA 1
ATOM 696 C C . ARG A 1 90 ? -2.768 9.964 9.391 1.00 81.50 90 ARG A C 1
ATOM 698 O O . ARG A 1 90 ? -3.326 10.561 8.479 1.00 81.50 90 ARG A O 1
ATOM 705 N N . LYS A 1 91 ? -1.719 10.467 10.049 1.00 84.88 91 LYS A N 1
ATOM 706 C CA . LYS A 1 91 ? -1.057 11.716 9.647 1.00 84.88 91 LYS A CA 1
ATOM 707 C C . LYS A 1 91 ? -0.276 11.560 8.343 1.00 84.88 91 LYS A C 1
ATOM 709 O O . LYS A 1 91 ? -0.049 12.560 7.678 1.00 84.88 91 LYS A O 1
ATOM 714 N N . LEU A 1 92 ? 0.113 10.332 8.008 1.00 84.88 92 LEU A N 1
ATOM 715 C CA . LEU A 1 92 ? 0.851 10.005 6.792 1.00 84.88 92 LEU A CA 1
ATOM 716 C C . LEU A 1 92 ? -0.081 9.761 5.593 1.00 84.88 92 LEU A C 1
ATOM 718 O O . LEU A 1 92 ? 0.367 9.815 4.458 1.00 84.88 92 LEU A O 1
ATOM 722 N N . LEU A 1 93 ? -1.370 9.499 5.837 1.00 85.88 93 LEU A N 1
ATOM 723 C CA . LEU A 1 93 ? -2.356 9.207 4.796 1.00 85.88 93 LEU A CA 1
ATOM 724 C C . LEU A 1 93 ? -2.978 10.488 4.226 1.00 85.88 93 LEU A C 1
ATOM 726 O O . LEU A 1 93 ? -3.471 11.340 4.974 1.00 85.88 93 LEU A O 1
ATOM 730 N N . SER A 1 94 ? -3.083 10.563 2.900 1.00 87.88 94 SER A N 1
ATOM 731 C CA . SER A 1 94 ? -3.822 11.614 2.197 1.00 87.88 94 SER A CA 1
ATOM 732 C C . SER A 1 94 ? -5.313 11.596 2.568 1.00 87.88 94 SER A C 1
ATOM 734 O O . SER A 1 94 ? -6.053 10.644 2.306 1.00 87.88 94 SER A O 1
ATOM 736 N N . ARG A 1 95 ? -5.784 12.661 3.221 1.00 84.44 95 ARG A N 1
ATOM 737 C CA . ARG A 1 95 ? -7.067 12.692 3.951 1.00 84.44 95 ARG A CA 1
ATOM 738 C C . ARG A 1 95 ? -8.307 12.442 3.093 1.00 84.44 95 ARG A C 1
ATOM 740 O O . ARG A 1 95 ? -9.303 11.918 3.583 1.00 84.44 95 ARG A O 1
ATOM 747 N N . ASP A 1 96 ? -8.248 12.853 1.842 1.00 88.44 96 ASP A N 1
ATOM 748 C CA . ASP A 1 96 ? -9.293 12.776 0.827 1.00 88.44 96 ASP A CA 1
ATOM 749 C C . ASP A 1 96 ? -9.317 11.428 0.085 1.00 88.44 96 ASP A C 1
ATOM 751 O O . ASP A 1 96 ? -10.329 11.073 -0.516 1.00 88.44 96 ASP A O 1
ATOM 755 N N . ARG A 1 97 ? -8.241 10.634 0.176 1.00 90.00 97 ARG A N 1
ATOM 756 C CA . ARG A 1 97 ? -8.043 9.419 -0.639 1.00 90.00 97 ARG A CA 1
ATOM 757 C C . ARG A 1 97 ? -8.425 8.116 0.059 1.00 90.00 97 ARG A C 1
ATOM 759 O O . ARG A 1 97 ? -8.552 7.072 -0.594 1.00 90.00 97 ARG A O 1
ATOM 766 N N . TRP A 1 98 ? -8.605 8.153 1.379 1.00 90.81 98 TRP A N 1
ATOM 767 C CA . TRP A 1 98 ? -8.741 6.957 2.210 1.00 90.81 98 TRP A CA 1
ATOM 768 C C . TRP A 1 98 ? -10.059 6.913 2.983 1.00 90.81 98 TRP A C 1
ATOM 770 O O . TRP A 1 98 ? -10.439 7.837 3.702 1.00 90.81 98 TRP A O 1
ATOM 780 N N . LYS A 1 99 ? -10.745 5.771 2.886 1.00 90.88 99 LYS A N 1
ATOM 781 C CA . LYS A 1 99 ? -11.863 5.413 3.763 1.00 90.88 99 LYS A CA 1
ATOM 782 C C . LYS A 1 99 ? -11.322 4.450 4.814 1.00 90.88 99 LYS A C 1
ATOM 784 O O . LYS A 1 99 ? -10.920 3.344 4.477 1.00 90.88 99 LYS A O 1
ATOM 789 N N . VAL A 1 100 ? -11.301 4.876 6.076 1.00 89.31 100 VAL A N 1
ATOM 790 C CA . VAL A 1 100 ? -10.797 4.039 7.172 1.00 89.31 100 VAL A CA 1
ATOM 791 C C . VAL A 1 100 ? -11.954 3.339 7.864 1.00 89.31 100 VAL A C 1
ATOM 793 O O . VAL A 1 100 ? -12.919 3.979 8.292 1.00 89.31 100 VAL A O 1
ATOM 796 N N . PHE A 1 101 ? -11.827 2.029 8.011 1.00 90.88 101 PHE A N 1
ATOM 797 C CA . PHE A 1 101 ? -12.797 1.182 8.685 1.00 90.88 101 PHE A CA 1
ATOM 798 C C . PHE A 1 101 ? -12.149 0.483 9.876 1.00 90.88 101 PHE A C 1
ATOM 800 O O . PHE A 1 101 ? -10.939 0.272 9.901 1.00 90.88 101 PHE A O 1
ATOM 807 N N . LYS A 1 102 ? -12.964 0.134 10.869 1.00 90.62 102 LYS A N 1
ATOM 808 C CA . LYS A 1 102 ? -12.566 -0.688 12.008 1.00 90.62 102 LYS A CA 1
ATOM 809 C C . LYS A 1 102 ? -13.559 -1.827 12.151 1.00 90.62 102 LYS A C 1
ATOM 811 O O . LYS A 1 102 ? -14.766 -1.604 12.076 1.00 90.62 102 LYS A O 1
ATOM 816 N N . ILE A 1 103 ? -13.055 -3.034 12.367 1.00 90.25 103 ILE A N 1
ATOM 817 C CA . ILE A 1 103 ? -13.901 -4.179 12.689 1.00 90.25 103 ILE A CA 1
ATOM 818 C C . ILE A 1 103 ? -14.194 -4.131 14.190 1.00 90.25 103 ILE A C 1
ATOM 820 O O . ILE A 1 103 ? -13.275 -4.101 15.008 1.00 90.25 103 ILE A O 1
ATOM 824 N N . LYS A 1 104 ? -15.476 -4.088 14.552 1.00 91.06 104 LYS A N 1
ATOM 825 C CA . LYS A 1 104 ? -15.963 -4.174 15.933 1.00 91.06 104 LYS A CA 1
ATOM 826 C C . LYS A 1 104 ? -17.183 -5.087 15.947 1.00 91.06 104 LYS A C 1
ATOM 828 O O . LYS A 1 104 ? -18.055 -4.935 15.098 1.00 91.06 104 LYS A O 1
ATOM 833 N N . ASP A 1 105 ? -17.229 -6.045 16.869 1.00 92.81 105 ASP A N 1
ATOM 834 C CA . ASP A 1 105 ? -18.361 -6.973 17.021 1.00 92.81 105 ASP A CA 1
ATOM 835 C C . ASP A 1 105 ? -18.736 -7.685 15.702 1.00 92.81 105 ASP A C 1
ATOM 837 O O . ASP A 1 105 ? -19.904 -7.776 15.331 1.00 92.81 105 ASP A O 1
ATOM 841 N N . LYS A 1 106 ? -17.718 -8.141 14.949 1.00 91.06 106 LYS A N 1
ATOM 842 C CA . LYS A 1 106 ? -17.833 -8.752 13.603 1.00 91.06 106 LYS A CA 1
ATOM 843 C C . LYS A 1 106 ? -18.481 -7.857 12.533 1.00 91.06 106 LYS A C 1
ATOM 845 O O . LYS A 1 106 ? -18.832 -8.337 11.460 1.00 91.06 106 LYS A O 1
ATOM 850 N N . LYS A 1 107 ? -18.616 -6.556 12.790 1.00 90.94 107 LYS A N 1
ATOM 851 C CA . LYS A 1 107 ? -19.142 -5.570 11.842 1.00 90.94 107 LYS A CA 1
ATOM 852 C C . LYS A 1 107 ? -18.044 -4.611 11.410 1.00 90.94 107 LYS A C 1
ATOM 854 O O . LYS A 1 107 ? -17.234 -4.162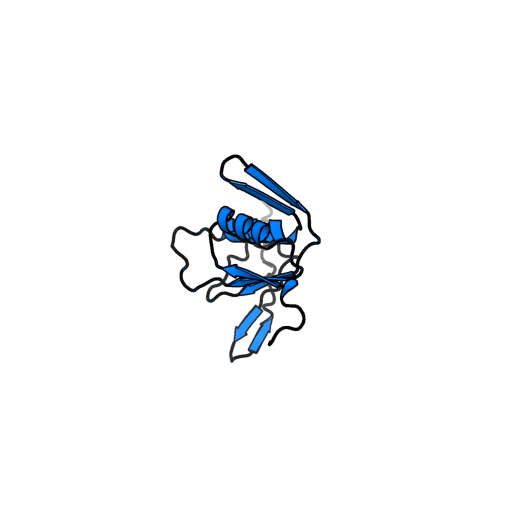 12.222 1.00 90.94 107 LYS A O 1
ATOM 859 N N . LEU A 1 108 ? -18.036 -4.275 10.123 1.00 90.62 108 LEU A N 1
ATOM 860 C CA . LEU A 1 108 ? -17.153 -3.256 9.574 1.00 90.62 108 LEU A CA 1
ATOM 861 C C . LEU A 1 108 ? -17.780 -1.877 9.800 1.00 90.62 108 LEU A C 1
ATOM 863 O O . LEU A 1 108 ? -18.810 -1.547 9.217 1.00 90.62 108 LEU A O 1
ATOM 867 N N . ILE A 1 109 ? -17.165 -1.066 10.658 1.00 92.25 109 ILE A N 1
ATOM 868 C CA . ILE A 1 109 ? -17.660 0.264 11.018 1.00 92.25 109 ILE A CA 1
ATOM 869 C C . ILE A 1 109 ? -16.753 1.314 10.386 1.00 92.25 109 ILE A C 1
ATOM 871 O O . ILE A 1 109 ? -15.537 1.323 10.601 1.00 92.25 109 ILE A O 1
ATOM 875 N N . ARG A 1 110 ? -17.336 2.235 9.611 1.00 87.75 110 ARG A N 1
ATOM 876 C CA . ARG A 1 110 ? -16.590 3.368 9.055 1.00 87.75 110 ARG A CA 1
ATOM 877 C C . ARG A 1 110 ? -16.168 4.296 10.189 1.00 87.75 110 ARG A C 1
ATOM 879 O O . ARG A 1 110 ? -17.000 4.783 10.948 1.00 87.75 110 ARG A O 1
ATOM 886 N N . THR A 1 111 ? -14.875 4.577 10.284 1.00 82.50 111 THR A N 1
ATOM 887 C CA . THR A 1 111 ? -14.383 5.592 11.215 1.00 82.50 111 THR A CA 1
ATOM 888 C C . THR A 1 111 ? -14.625 6.965 10.591 1.00 82.50 111 THR A C 1
ATOM 890 O O . THR A 1 111 ? -14.162 7.221 9.481 1.00 82.50 111 THR A O 1
ATOM 893 N N . SER A 1 112 ? -15.345 7.864 11.267 1.00 63.03 112 SER A N 1
ATOM 894 C CA . SER A 1 112 ? -15.431 9.273 10.859 1.00 63.03 112 SER A CA 1
ATOM 895 C C . SER A 1 112 ? -14.076 9.934 11.127 1.00 63.03 112 SER A C 1
ATOM 897 O O . SER A 1 112 ? -13.725 10.218 12.274 1.00 63.03 112 SER A O 1
ATOM 899 N N . VAL A 1 113 ? -13.262 10.085 10.086 1.00 58.69 113 VAL A N 1
ATOM 900 C CA . VAL A 1 113 ? -11.862 10.498 10.226 1.00 58.69 113 VAL A CA 1
ATOM 901 C C . VAL A 1 113 ? -11.760 12.021 10.171 1.00 58.69 113 VAL A C 1
ATOM 903 O O . VAL A 1 113 ? -12.416 12.658 9.356 1.00 58.69 113 VAL A O 1
ATOM 906 N N . PHE A 1 114 ? -10.905 12.574 11.033 1.00 54.91 114 PHE A N 1
ATOM 907 C CA . PHE A 1 114 ? -10.598 13.994 11.251 1.00 54.91 114 PHE A CA 1
ATOM 908 C C . PHE A 1 114 ? -11.591 14.759 12.138 1.00 54.91 114 PHE A C 1
ATOM 910 O O . PHE A 1 114 ? -12.418 15.539 11.667 1.00 54.91 114 PHE A O 1
ATOM 917 N N . LYS A 1 115 ? -11.429 14.643 13.465 1.00 48.47 115 LYS A N 1
ATOM 918 C CA . LYS A 1 115 ? -11.901 15.701 14.369 1.00 48.47 115 LYS A CA 1
ATOM 919 C C . LYS A 1 115 ? -11.232 17.013 13.933 1.00 48.47 115 LYS A C 1
ATOM 921 O O . LYS A 1 115 ? -10.010 17.128 13.994 1.00 48.47 115 LYS A O 1
ATOM 926 N N . LYS A 1 116 ? -12.014 18.002 13.480 1.00 46.59 116 LYS A N 1
ATOM 927 C CA . LYS A 1 116 ? -11.562 19.401 13.430 1.00 46.59 116 LYS A CA 1
ATOM 928 C C . LYS A 1 116 ? -11.066 19.734 14.839 1.00 46.59 116 LYS A C 1
ATOM 930 O O . LYS A 1 116 ? -11.863 19.693 15.773 1.00 46.59 116 LYS A O 1
ATOM 935 N N . ASN A 1 117 ? -9.790 20.076 14.997 1.00 46.03 117 ASN A N 1
ATOM 936 C CA . ASN A 1 117 ? -9.329 20.779 16.191 1.00 46.03 117 ASN A CA 1
ATOM 937 C C . ASN A 1 117 ? -10.018 22.154 16.214 1.00 46.03 117 ASN A C 1
ATOM 939 O O . ASN A 1 117 ? -9.477 23.142 15.729 1.00 46.03 117 ASN A O 1
ATOM 943 N N . ARG A 1 118 ? -11.250 22.226 16.729 1.00 46.91 118 ARG A N 1
ATOM 944 C CA . ARG A 1 118 ? -11.837 23.477 17.209 1.00 46.91 118 ARG A CA 1
ATOM 945 C C . ARG A 1 118 ? -11.215 23.740 18.573 1.00 46.91 118 ARG A C 1
ATOM 947 O O . ARG A 1 118 ? -11.716 23.221 19.556 1.00 46.91 118 ARG A O 1
ATOM 954 N N . ASN A 1 119 ? -10.093 24.457 18.598 1.00 49.06 119 ASN A N 1
ATOM 955 C CA . ASN A 1 119 ? -9.672 25.268 19.742 1.00 49.06 119 ASN A CA 1
ATOM 956 C C . ASN A 1 119 ? -8.484 26.158 19.363 1.00 49.06 119 ASN A C 1
ATOM 958 O O . ASN A 1 119 ? -7.346 25.697 19.349 1.00 49.06 119 ASN A O 1
ATOM 962 N N . ARG A 1 120 ? -8.758 27.448 19.137 1.00 43.97 120 ARG A N 1
ATOM 963 C CA . ARG A 1 120 ? -7.927 28.556 19.631 1.00 43.97 120 ARG A CA 1
ATOM 964 C C . ARG A 1 120 ? -8.853 29.711 20.003 1.00 43.97 120 ARG A C 1
ATOM 966 O O . ARG A 1 120 ? -9.245 30.502 19.154 1.00 43.97 120 ARG A O 1
ATOM 973 N N . ASN A 1 121 ? -9.205 29.774 21.286 1.00 45.59 121 ASN A N 1
ATOM 974 C CA . ASN A 1 121 ? -9.606 31.018 21.932 1.00 45.59 121 ASN A CA 1
ATOM 975 C C . ASN A 1 121 ? -8.421 31.982 21.824 1.00 45.59 121 ASN A C 1
ATOM 977 O O . ASN A 1 121 ? -7.485 31.898 22.617 1.00 45.59 121 ASN A O 1
ATOM 981 N N . VAL A 1 122 ? -8.433 32.870 20.834 1.00 53.78 122 VAL A N 1
ATOM 982 C CA . VAL A 1 122 ? -7.558 34.040 20.846 1.00 53.78 122 VAL A CA 1
ATOM 983 C C . VAL A 1 122 ? -8.226 35.044 21.781 1.00 53.78 122 VAL A C 1
ATOM 985 O O . VAL A 1 122 ? -9.075 35.826 21.367 1.00 53.78 122 VAL A O 1
ATOM 988 N N . LYS A 1 123 ? -7.887 34.991 23.074 1.00 47.03 123 LYS A N 1
ATOM 989 C CA . LYS A 1 123 ? -8.042 36.168 23.931 1.00 47.03 123 LYS A CA 1
ATOM 990 C C . LYS A 1 123 ? -6.997 37.168 23.450 1.00 47.03 123 LYS A C 1
ATOM 992 O O . LYS A 1 123 ? -5.819 37.016 23.759 1.00 47.03 123 LYS A O 1
ATOM 997 N N . ILE A 1 124 ? -7.420 38.144 22.654 1.00 52.38 124 ILE A N 1
ATOM 998 C CA . ILE A 1 124 ? -6.614 39.334 22.394 1.00 52.38 124 ILE A CA 1
ATOM 999 C C . ILE A 1 124 ? -6.578 40.079 23.728 1.00 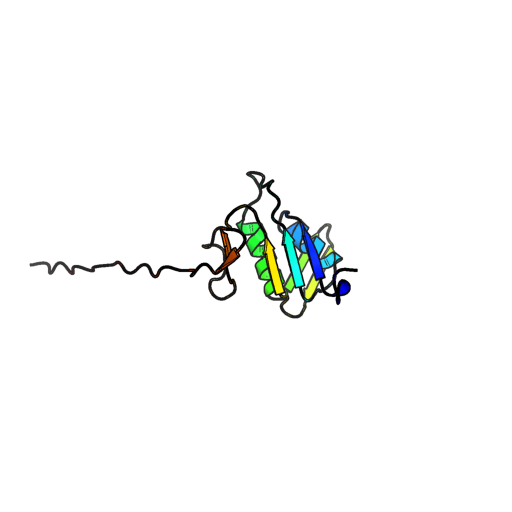52.38 124 ILE A C 1
ATOM 1001 O O . ILE A 1 124 ? -7.561 40.695 24.134 1.00 52.38 124 ILE A O 1
ATOM 1005 N N . ALA A 1 125 ? -5.479 39.927 24.464 1.00 48.38 125 ALA A N 1
ATOM 1006 C CA . ALA A 1 125 ? -5.169 40.812 25.569 1.00 48.38 125 ALA A CA 1
ATOM 1007 C C . ALA A 1 125 ? -4.887 42.187 24.952 1.00 48.38 125 ALA A C 1
ATOM 1009 O O . ALA A 1 125 ? -3.852 42.383 24.319 1.00 48.38 125 ALA A O 1
ATOM 1010 N N . ALA A 1 126 ? -5.846 43.104 25.071 1.00 46.00 126 ALA A N 1
ATOM 1011 C CA . ALA A 1 126 ? -5.599 44.513 24.822 1.00 46.00 126 ALA A CA 1
ATOM 1012 C C . ALA A 1 126 ? -4.560 44.980 25.850 1.00 46.00 126 ALA A C 1
ATOM 1014 O O . ALA A 1 126 ? -4.795 44.929 27.059 1.00 46.00 126 ALA A O 1
ATOM 1015 N N . VAL A 1 127 ? -3.380 45.337 25.352 1.00 53.62 127 VAL A N 1
ATOM 1016 C CA . VAL A 1 127 ? -2.348 46.038 26.114 1.00 53.62 127 VAL A CA 1
ATOM 1017 C C . VAL A 1 127 ? -2.889 47.437 26.423 1.00 53.62 127 VAL A C 1
ATOM 1019 O O . VAL A 1 127 ? -3.514 48.050 25.558 1.00 53.62 127 VAL A O 1
ATOM 1022 N N . LYS A 1 128 ? -2.718 47.852 27.683 1.00 48.34 128 LYS A N 1
ATOM 1023 C CA . LYS A 1 128 ? -3.091 49.165 28.230 1.00 48.34 128 LYS A CA 1
ATOM 1024 C C . LYS A 1 128 ? -2.462 50.322 27.465 1.00 48.34 128 LYS A C 1
ATOM 1026 O O . LYS A 1 128 ? -1.304 50.155 27.025 1.00 48.34 128 LYS A O 1
#

Sequence (128 aa):
MFFEHPDDVGVITYGITSQINSSIVNLEPKKLYIIDLTRAVSSNDSQEYLISAVESCKNGMISKMMYGEGLSILMEPPHIVIMGNYELNRKLLSRDRWKVFKIKDKKLIRTSVFKKNRNRNVKIAAVK

pLDDT: mean 78.56, std 15.0, range [43.97, 94.75]

Secondary structure (DSSP, 8-state):
---S-GGGEEEEE---HHHHHHHHHHH---SEEEEEE-S---TT--HHHHHHHHHHHHTTEEEEEETTEEEEEE----EEEEEESS---TTTS-TTT---EEEETTEEEE------------------